Protein AF-A0AAN9SD14-F1 (afdb_monomer)

Sequence (78 aa):
MASRRLEADRFFTSNYNEETYTKTGLAWVNSTETLKDVLDRHYSGLTAKWMNYESAFSVWDSAPQPHNPMPLYLRIPN

Secondary structure (DSSP, 8-state):
-HHHHHHT-GGGTTT-SHHHH-HHHHHHHTT--SHHHHHHHHSTTHHHHH--SS-TTS-TTSPPPPP--S-GGGPPP-

pLDDT: mean 95.59, std 3.38, range [83.75, 98.56]

Foldseek 3Di:
DVVCVQVVDCCNPVVLDCVNLPPVRSVVVVVDDAPVSVCCVVPPCPCVPQAQEDHPPDDRPDHYDDDDPDDPVRDDDD

Organism: Psophocarpus tetragonolobus (NCBI:txid3891)

Structure (mmCIF, N/CA/C/O backbone):
data_AF-A0AAN9SD14-F1
#
_entry.id   AF-A0AAN9SD14-F1
#
loop_
_atom_site.group_PDB
_atom_site.id
_atom_site.type_symbol
_atom_site.label_atom_id
_atom_site.label_alt_id
_atom_site.label_comp_id
_atom_site.label_asym_id
_atom_site.label_entity_id
_atom_site.label_seq_id
_atom_site.pdbx_PDB_ins_code
_atom_site.Cartn_x
_atom_site.Cartn_y
_atom_site.Cartn_z
_atom_site.occupancy
_atom_site.B_iso_or_equiv
_atom_site.auth_seq_id
_atom_site.auth_comp_id
_atom_site.auth_asym_id
_atom_site.auth_atom_id
_atom_site.pdbx_PDB_model_num
AT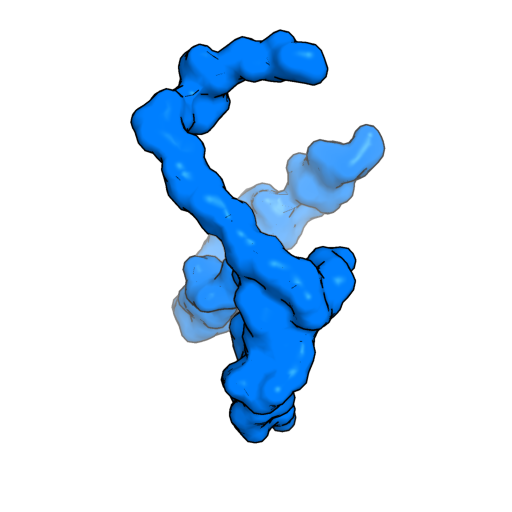OM 1 N N . MET A 1 1 ? 6.007 17.935 4.780 1.00 93.94 1 MET A N 1
ATOM 2 C CA . MET A 1 1 ? 4.646 17.855 4.191 1.00 93.94 1 MET A CA 1
ATOM 3 C C . MET A 1 1 ? 4.150 16.425 4.011 1.00 93.94 1 MET A C 1
ATOM 5 O O . MET A 1 1 ? 2.996 16.197 4.330 1.00 93.94 1 MET A O 1
ATOM 9 N N . ALA A 1 2 ? 4.971 15.469 3.547 1.00 96.94 2 ALA A N 1
ATOM 10 C CA . ALA A 1 2 ? 4.536 14.074 3.395 1.00 96.94 2 ALA A CA 1
ATOM 11 C C . ALA A 1 2 ? 4.080 13.425 4.712 1.00 96.94 2 ALA A C 1
ATOM 13 O O . ALA A 1 2 ? 2.942 12.973 4.769 1.00 96.94 2 ALA A O 1
ATOM 14 N N . SER A 1 3 ? 4.898 13.486 5.770 1.00 97.81 3 SER A N 1
ATOM 15 C CA . SER A 1 3 ? 4.548 12.932 7.090 1.00 97.81 3 SER A CA 1
ATOM 16 C C . SER A 1 3 ? 3.239 13.512 7.627 1.00 97.81 3 SER A C 1
ATOM 18 O O . SER A 1 3 ? 2.341 12.772 8.000 1.00 97.81 3 SER A O 1
ATOM 20 N N . ARG A 1 4 ? 3.058 14.837 7.509 1.00 97.69 4 ARG A N 1
ATOM 21 C CA . ARG A 1 4 ? 1.834 15.532 7.936 1.00 97.69 4 ARG A CA 1
ATOM 22 C C . ARG A 1 4 ? 0.561 15.012 7.256 1.00 97.69 4 ARG A C 1
ATOM 24 O O . ARG A 1 4 ? -0.487 15.059 7.882 1.00 97.69 4 ARG A O 1
ATOM 31 N N . ARG A 1 5 ? 0.617 14.534 6.005 1.00 98.12 5 ARG A N 1
ATOM 32 C CA . ARG A 1 5 ? -0.568 13.962 5.333 1.00 98.12 5 ARG A CA 1
ATOM 33 C C . ARG A 1 5 ? -1.052 12.677 6.005 1.00 98.12 5 ARG A C 1
ATOM 35 O O . ARG A 1 5 ? -2.244 12.421 5.981 1.00 98.12 5 ARG A O 1
ATOM 42 N N . LEU A 1 6 ? -0.133 11.897 6.574 1.00 98.12 6 LEU A N 1
ATOM 43 C CA . LEU A 1 6 ? -0.456 10.665 7.289 1.00 98.12 6 LEU A CA 1
ATOM 44 C C . LEU A 1 6 ? -0.789 10.972 8.751 1.00 98.12 6 LEU A C 1
ATOM 46 O O . LEU A 1 6 ? -1.853 10.623 9.235 1.00 98.12 6 LEU A O 1
ATOM 50 N N . GLU A 1 7 ? 0.090 11.700 9.436 1.00 97.62 7 GLU A N 1
ATOM 51 C CA . GLU A 1 7 ? -0.018 11.950 10.878 1.00 97.62 7 GLU A CA 1
ATOM 52 C C . GLU A 1 7 ? -1.204 12.844 11.265 1.00 97.62 7 GLU A C 1
ATOM 54 O O . GLU A 1 7 ? -1.722 12.722 12.371 1.00 97.62 7 GLU A O 1
ATOM 59 N N . ALA A 1 8 ? -1.628 13.767 10.394 1.00 98.12 8 ALA A N 1
ATOM 60 C CA . ALA A 1 8 ? -2.726 14.686 10.703 1.00 98.12 8 ALA A CA 1
ATOM 61 C C . ALA A 1 8 ? -4.113 14.141 10.322 1.00 98.12 8 ALA A C 1
ATOM 63 O O . ALA A 1 8 ? -5.115 14.771 10.661 1.00 98.12 8 ALA A O 1
ATOM 64 N N . ASP A 1 9 ? -4.188 13.015 9.607 1.00 98.38 9 ASP A N 1
ATOM 65 C CA . ASP A 1 9 ? -5.454 12.411 9.198 1.00 98.38 9 ASP A CA 1
ATOM 66 C C . ASP A 1 9 ? -5.850 11.295 10.172 1.00 98.38 9 ASP A C 1
ATOM 68 O O . ASP A 1 9 ? -5.107 10.337 10.408 1.00 98.38 9 ASP A O 1
ATOM 72 N N . ARG A 1 10 ? -7.064 11.398 10.719 1.00 98.38 10 ARG A N 1
ATOM 73 C CA . ARG A 1 10 ? -7.644 10.388 11.611 1.00 98.38 10 ARG A CA 1
ATOM 74 C C . ARG A 1 10 ? -7.673 8.997 10.980 1.00 98.38 10 ARG A C 1
ATOM 76 O O . ARG A 1 10 ? -7.459 8.024 11.693 1.00 98.38 10 ARG A O 1
ATOM 83 N N . PHE A 1 11 ? -7.908 8.875 9.674 1.00 98.50 11 PHE A N 1
ATOM 84 C CA . PHE A 1 11 ? -8.043 7.575 9.006 1.00 98.50 11 PHE A CA 1
ATOM 85 C C . PHE A 1 11 ? -6.713 6.830 8.855 1.00 98.50 11 PHE A C 1
ATOM 87 O O . PHE A 1 11 ? -6.723 5.610 8.747 1.00 98.50 11 PHE A O 1
ATOM 94 N N . PHE A 1 12 ? -5.578 7.531 8.940 1.00 98.19 12 PHE A N 1
ATOM 95 C CA . PHE A 1 12 ? -4.239 6.931 9.001 1.00 98.19 12 PHE A CA 1
ATOM 96 C C . PHE A 1 12 ? -3.674 6.853 10.429 1.00 98.19 12 PHE A C 1
ATOM 98 O O . PHE A 1 12 ? -2.566 6.360 10.625 1.00 98.19 12 PHE A O 1
ATOM 105 N N . THR A 1 13 ? -4.419 7.333 11.432 1.00 98.00 13 THR A N 1
ATOM 106 C CA . THR A 1 13 ? -3.997 7.363 12.838 1.00 98.00 13 THR A CA 1
ATOM 107 C C . THR A 1 13 ? -5.054 6.734 13.747 1.00 98.00 13 THR A C 1
ATOM 109 O O . THR A 1 13 ? -5.165 5.512 13.807 1.00 98.00 13 THR A O 1
ATOM 112 N N . SER A 1 14 ? -5.863 7.534 14.448 1.00 98.25 14 SER A N 1
ATOM 113 C CA . SER A 1 14 ? -6.811 7.066 15.470 1.00 98.25 14 SER A CA 1
ATOM 114 C C . SER A 1 14 ? -7.869 6.092 14.945 1.00 98.25 14 SER A C 1
ATOM 116 O O . SER A 1 14 ? -8.375 5.263 15.697 1.00 98.25 14 SER A O 1
ATOM 118 N N . ASN A 1 15 ? -8.214 6.195 13.663 1.00 98.50 15 ASN A N 1
ATOM 119 C CA . ASN A 1 15 ? -9.219 5.381 12.983 1.00 98.50 15 ASN A CA 1
ATOM 120 C C . ASN A 1 15 ? -8.619 4.368 11.997 1.00 98.50 15 ASN A C 1
ATOM 122 O O . ASN A 1 15 ? -9.366 3.766 11.229 1.00 98.50 15 ASN A O 1
ATOM 126 N N . TYR A 1 16 ? -7.306 4.131 12.027 1.00 98.38 16 TYR A N 1
ATOM 127 C CA . TYR A 1 16 ? -6.695 3.034 11.275 1.00 98.38 16 TYR A CA 1
ATOM 128 C C . TYR A 1 16 ? -6.875 1.704 12.032 1.00 98.38 16 TYR A C 1
ATOM 130 O O . TYR A 1 16 ? -5.954 1.185 12.661 1.00 98.38 16 TYR A O 1
ATOM 138 N N . ASN A 1 17 ? -8.110 1.194 12.062 1.00 98.31 17 ASN A N 1
ATOM 139 C CA . ASN A 1 17 ? -8.503 0.005 12.827 1.00 98.31 17 ASN A CA 1
ATOM 140 C C . ASN A 1 17 ? -9.628 -0.797 12.142 1.00 98.31 17 ASN A C 1
ATOM 142 O O . ASN A 1 17 ? -10.278 -0.317 11.211 1.00 98.31 17 ASN A O 1
ATOM 146 N N . GLU A 1 18 ? -9.865 -2.031 12.607 1.00 98.50 18 GLU A N 1
ATOM 147 C CA . GLU A 1 18 ? -10.868 -2.938 12.020 1.00 98.50 18 GLU A CA 1
ATOM 148 C C . GLU A 1 18 ? -12.313 -2.453 12.205 1.00 98.50 18 GLU A C 1
ATOM 150 O O . GLU A 1 18 ? -13.171 -2.819 11.410 1.00 98.50 18 GLU A O 1
ATOM 155 N N . GLU A 1 19 ? -12.603 -1.626 13.212 1.00 98.38 19 GLU A N 1
ATOM 156 C CA . GLU A 1 19 ? -13.941 -1.048 13.401 1.00 98.38 19 GLU A CA 1
ATOM 157 C C . GLU A 1 19 ? -14.282 -0.080 12.262 1.00 98.38 19 GLU A C 1
ATOM 159 O O . GLU A 1 19 ? -15.380 -0.116 11.712 1.00 98.38 19 GLU A O 1
ATOM 164 N N . THR A 1 20 ? -13.313 0.746 11.857 1.00 98.56 20 THR A N 1
ATOM 165 C CA . THR A 1 20 ? -13.500 1.727 10.781 1.00 98.56 20 THR A CA 1
ATOM 166 C C . THR A 1 20 ? -13.389 1.080 9.398 1.00 98.56 20 THR A C 1
ATOM 168 O O . THR A 1 20 ? -14.177 1.388 8.506 1.00 98.56 20 THR A O 1
ATOM 171 N N . TYR A 1 21 ? -12.421 0.181 9.201 1.00 98.44 21 TYR A N 1
ATOM 172 C CA . TYR A 1 21 ? -12.111 -0.401 7.888 1.00 98.44 21 TYR A CA 1
ATOM 173 C C . TYR A 1 21 ? -12.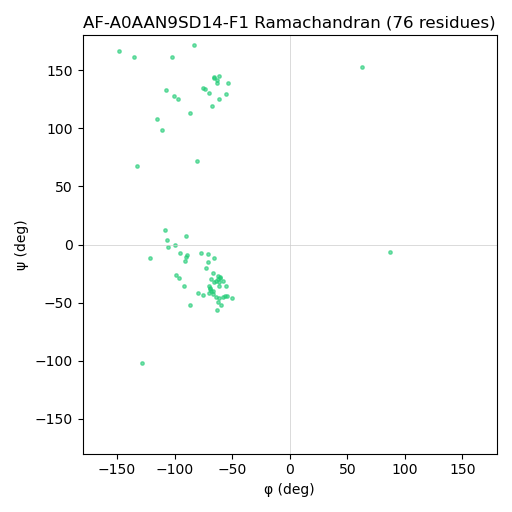793 -1.744 7.615 1.00 98.44 21 TYR A C 1
ATOM 175 O O . TYR A 1 21 ? -12.709 -2.240 6.493 1.00 98.44 21 TYR A O 1
ATOM 183 N N . THR A 1 22 ? -13.469 -2.341 8.601 1.00 98.56 22 THR A N 1
ATOM 184 C CA . THR A 1 22 ? -13.789 -3.780 8.676 1.00 98.56 22 THR A CA 1
ATOM 185 C C . THR A 1 22 ? -12.533 -4.652 8.745 1.00 98.56 22 THR A C 1
ATOM 187 O O . THR A 1 22 ? -11.478 -4.309 8.209 1.00 98.56 22 THR A O 1
ATOM 190 N N . LYS A 1 23 ? -12.646 -5.838 9.350 1.00 98.56 23 LYS A N 1
ATOM 191 C CA . LYS A 1 23 ? -11.545 -6.813 9.390 1.00 98.56 23 LYS A CA 1
ATOM 192 C C . LYS A 1 23 ? -11.015 -7.154 7.994 1.00 98.56 23 LYS A C 1
ATOM 194 O O . LYS A 1 23 ? -9.809 -7.186 7.771 1.00 98.56 23 LYS A O 1
ATOM 199 N N . THR A 1 24 ? -11.917 -7.375 7.038 1.00 98.56 24 THR A N 1
ATOM 200 C CA . THR A 1 24 ? -11.556 -7.693 5.649 1.00 98.56 24 THR A CA 1
ATOM 201 C C . THR A 1 24 ? -10.915 -6.513 4.930 1.00 98.56 24 THR A C 1
ATOM 203 O O . THR A 1 24 ? -9.956 -6.708 4.189 1.00 98.56 24 THR A O 1
ATOM 206 N N . GLY A 1 25 ? -11.410 -5.293 5.153 1.00 98.56 25 GLY A N 1
ATOM 207 C CA . GLY A 1 25 ? -10.855 -4.100 4.517 1.00 98.56 25 GLY A CA 1
ATOM 208 C C . GLY A 1 25 ? -9.475 -3.743 5.059 1.00 98.56 25 GLY A C 1
ATOM 209 O O . GLY A 1 25 ? -8.570 -3.472 4.275 1.00 98.56 25 GLY A O 1
ATOM 210 N N . LEU A 1 26 ? -9.260 -3.827 6.375 1.00 98.50 26 LEU A N 1
ATOM 211 C CA . LEU A 1 26 ? -7.938 -3.564 6.946 1.00 98.50 26 LEU A CA 1
ATOM 212 C C . LEU A 1 26 ? -6.916 -4.631 6.526 1.00 98.50 26 LEU A C 1
ATOM 214 O O . LEU A 1 26 ? -5.790 -4.294 6.170 1.00 98.50 26 LEU A O 1
ATOM 218 N N . ALA A 1 27 ? -7.317 -5.907 6.491 1.00 98.38 27 ALA A N 1
ATOM 219 C CA . ALA A 1 27 ? -6.471 -6.984 5.976 1.00 98.38 27 ALA A CA 1
ATOM 220 C C . ALA A 1 27 ? -6.103 -6.783 4.495 1.00 98.38 27 ALA A C 1
ATOM 222 O O . ALA A 1 27 ? -4.982 -7.086 4.091 1.00 98.38 27 ALA A O 1
ATOM 223 N N . TRP A 1 28 ? -7.016 -6.242 3.684 1.00 98.56 28 TRP A N 1
ATOM 224 C CA . TRP A 1 28 ? -6.737 -5.892 2.290 1.00 98.56 28 TRP A CA 1
ATOM 225 C C . TRP A 1 28 ? -5.684 -4.787 2.172 1.00 98.56 28 TRP A C 1
ATOM 227 O O . TRP A 1 28 ? -4.767 -4.912 1.361 1.00 98.56 28 TRP A O 1
ATOM 237 N N . VAL A 1 29 ? -5.790 -3.725 2.980 1.00 98.12 29 VAL A N 1
ATOM 238 C CA . VAL A 1 29 ? -4.786 -2.647 3.004 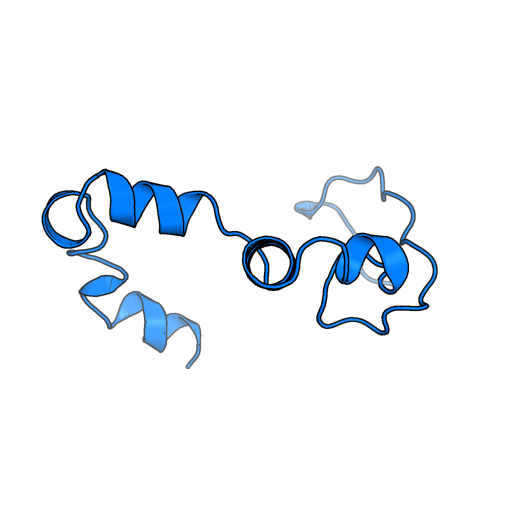1.00 98.12 29 VAL A CA 1
ATOM 239 C C . VAL A 1 29 ? -3.427 -3.201 3.440 1.00 98.12 29 VAL A C 1
ATOM 241 O O . VAL A 1 29 ? -2.453 -3.021 2.723 1.00 98.12 29 VAL A O 1
ATOM 244 N N . ASN A 1 30 ? -3.382 -3.962 4.536 1.00 97.75 30 ASN A N 1
ATOM 245 C CA . ASN A 1 30 ? -2.146 -4.528 5.099 1.00 97.75 30 ASN A CA 1
ATOM 246 C C . ASN A 1 30 ? -1.507 -5.659 4.269 1.00 97.75 30 ASN A C 1
ATOM 248 O O . ASN A 1 30 ? -0.446 -6.147 4.635 1.00 97.75 30 ASN A O 1
ATOM 252 N N . SER A 1 31 ? -2.174 -6.151 3.224 1.00 97.69 31 SER A N 1
ATOM 253 C CA . SER A 1 31 ? -1.615 -7.159 2.307 1.00 97.69 31 SER A CA 1
ATOM 254 C C . SER A 1 31 ? -1.217 -6.577 0.952 1.00 97.69 31 SER A C 1
ATOM 256 O O . SER A 1 31 ? -0.721 -7.309 0.099 1.00 97.69 31 SER A O 1
ATOM 258 N N . THR A 1 32 ? -1.457 -5.283 0.731 1.00 98.19 32 THR A N 1
ATOM 259 C CA . THR A 1 32 ? -1.165 -4.604 -0.533 1.00 98.19 3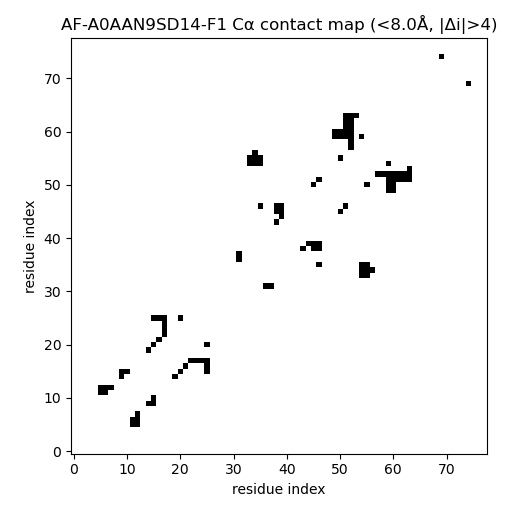2 THR A CA 1
ATOM 260 C C . THR A 1 32 ? -0.011 -3.631 -0.315 1.00 98.19 32 THR A C 1
ATOM 262 O O . THR A 1 32 ? -0.223 -2.510 0.139 1.00 98.19 32 THR A O 1
ATOM 265 N N . GLU A 1 33 ? 1.204 -4.041 -0.675 1.00 97.31 33 GLU A N 1
ATOM 266 C CA . GLU A 1 33 ? 2.427 -3.276 -0.394 1.00 97.31 33 GLU A CA 1
ATOM 267 C C . GLU A 1 33 ? 2.857 -2.399 -1.576 1.00 97.31 33 GLU A C 1
ATOM 269 O O . GLU A 1 33 ? 3.497 -1.359 -1.408 1.00 97.31 33 GLU A O 1
ATOM 274 N N . THR A 1 34 ? 2.525 -2.810 -2.802 1.00 96.75 34 THR A N 1
ATOM 275 C CA . THR A 1 34 ? 3.071 -2.207 -4.020 1.00 96.75 34 THR A CA 1
ATOM 276 C C . THR A 1 34 ? 2.010 -1.946 -5.088 1.00 96.75 34 THR A C 1
ATOM 278 O O . THR A 1 34 ? 0.940 -2.553 -5.122 1.00 96.75 34 THR A O 1
ATOM 281 N N . LEU A 1 35 ? 2.332 -1.063 -6.043 1.00 97.31 35 LEU A N 1
ATOM 282 C CA . LEU A 1 35 ? 1.497 -0.870 -7.235 1.00 97.31 35 LEU A CA 1
ATOM 283 C C . LEU A 1 35 ? 1.403 -2.154 -8.081 1.00 97.31 35 LEU A C 1
ATOM 285 O O . LEU A 1 35 ? 0.378 -2.392 -8.719 1.00 97.31 35 LEU A O 1
ATOM 289 N N . LYS A 1 36 ? 2.442 -3.000 -8.053 1.00 95.56 36 LYS A N 1
ATOM 290 C CA . LYS A 1 36 ? 2.443 -4.305 -8.720 1.00 95.56 36 LYS A CA 1
ATOM 291 C C . LYS A 1 36 ? 1.290 -5.182 -8.219 1.00 95.56 36 LYS A C 1
ATOM 293 O O . LYS A 1 36 ? 0.561 -5.719 -9.045 1.00 95.56 36 LYS A O 1
ATOM 298 N N . ASP A 1 37 ? 1.063 -5.244 -6.907 1.00 96.88 37 ASP A N 1
ATOM 299 C CA . ASP A 1 37 ? -0.001 -6.069 -6.305 1.00 96.88 37 ASP A CA 1
ATOM 300 C C . ASP A 1 37 ? -1.403 -5.658 -6.783 1.00 96.88 37 ASP A C 1
ATOM 302 O O . ASP A 1 37 ? -2.313 -6.479 -6.913 1.00 96.88 37 ASP A O 1
ATOM 306 N N . VAL A 1 38 ? -1.600 -4.366 -7.056 1.00 97.50 38 VAL A N 1
ATOM 307 C CA . VAL A 1 38 ? -2.858 -3.846 -7.609 1.00 97.50 38 VAL A CA 1
ATOM 308 C C . VAL A 1 38 ? -2.981 -4.189 -9.094 1.00 97.50 38 VAL A C 1
ATOM 310 O O . VAL A 1 38 ? -4.047 -4.625 -9.532 1.00 97.50 38 VAL A O 1
ATOM 313 N N . LEU A 1 39 ? -1.901 -4.040 -9.868 1.00 96.94 39 LEU A N 1
ATOM 314 C CA . LEU A 1 39 ? -1.880 -4.409 -11.286 1.00 96.94 39 LEU A CA 1
ATOM 315 C C . LEU A 1 39 ? -2.144 -5.903 -11.481 1.00 96.94 39 LEU A C 1
ATOM 317 O O . LEU A 1 39 ? -2.989 -6.255 -12.296 1.00 96.94 39 LEU A O 1
ATOM 321 N N . ASP A 1 40 ? -1.500 -6.766 -10.700 1.00 96.00 40 ASP A N 1
ATOM 322 C CA . ASP A 1 40 ? -1.661 -8.220 -10.798 1.00 96.00 40 ASP A CA 1
ATOM 323 C C . ASP A 1 40 ? -3.079 -8.682 -10.451 1.00 96.00 40 ASP A C 1
ATOM 325 O O . ASP A 1 40 ? -3.583 -9.644 -11.033 1.00 96.00 40 ASP A O 1
ATOM 329 N N . ARG A 1 41 ? -3.757 -7.960 -9.556 1.00 96.94 41 ARG A N 1
ATOM 330 C CA . ARG A 1 41 ? -5.147 -8.231 -9.173 1.00 96.94 41 ARG A CA 1
ATOM 331 C C . ARG A 1 41 ? -6.144 -7.940 -10.292 1.00 96.94 41 ARG A C 1
ATOM 333 O O . ARG A 1 41 ? -7.122 -8.668 -10.434 1.00 96.94 41 ARG A O 1
ATOM 340 N N . HIS A 1 42 ? -5.925 -6.869 -11.055 1.00 97.94 42 HIS A N 1
ATOM 341 C CA . HIS A 1 42 ? -6.863 -6.415 -12.090 1.00 97.94 42 HIS A CA 1
ATOM 342 C C . HIS A 1 42 ? -6.474 -6.853 -13.509 1.00 97.94 42 HIS A C 1
ATOM 344 O O . HIS A 1 42 ? -7.348 -7.011 -14.357 1.00 97.94 42 HIS A O 1
ATOM 350 N N . TYR A 1 43 ? -5.185 -7.074 -13.760 1.00 96.69 43 TYR A N 1
ATOM 351 C CA . TYR A 1 43 ? -4.608 -7.429 -15.056 1.00 96.69 43 TYR A CA 1
ATOM 352 C C . TYR A 1 43 ? -3.641 -8.601 -14.890 1.00 96.69 43 TYR A C 1
ATOM 354 O O . TYR A 1 43 ? -2.422 -8.472 -15.047 1.00 96.69 43 TYR A O 1
ATOM 362 N N . SER A 1 44 ? -4.200 -9.763 -14.559 1.00 93.06 44 SER A N 1
ATOM 363 C CA . SER A 1 44 ? -3.419 -10.975 -14.337 1.00 93.06 44 SER A CA 1
ATOM 364 C C . SER A 1 44 ? -2.536 -11.302 -15.551 1.00 93.06 44 SER A C 1
ATOM 366 O O . SER A 1 44 ? -2.972 -11.306 -16.702 1.00 93.06 44 SER A O 1
ATOM 368 N N . GLY A 1 45 ? -1.248 -11.540 -15.292 1.00 90.94 45 GLY A N 1
ATOM 369 C CA . GLY A 1 45 ? -0.252 -11.864 -16.318 1.00 90.94 45 GLY A CA 1
ATOM 370 C C . GLY A 1 45 ? 0.430 -10.665 -16.988 1.00 90.94 45 GLY A C 1
ATOM 371 O O . GLY A 1 45 ? 1.383 -10.877 -17.737 1.00 90.94 45 GLY A O 1
ATOM 372 N N . LEU A 1 46 ? 0.016 -9.420 -16.710 1.00 94.94 46 LEU A N 1
ATOM 373 C CA . LEU A 1 46 ? 0.682 -8.226 -17.247 1.00 94.94 46 LEU A CA 1
ATOM 374 C C . LEU A 1 46 ? 2.125 -8.124 -16.744 1.00 94.94 46 LEU A C 1
ATOM 376 O O . LEU A 1 46 ? 3.059 -8.068 -17.544 1.00 94.94 46 LEU A O 1
ATOM 380 N N . THR A 1 47 ? 2.310 -8.116 -15.423 1.00 93.69 47 THR A N 1
ATOM 381 C CA . THR A 1 47 ? 3.635 -7.916 -14.825 1.00 93.69 47 THR A CA 1
ATOM 382 C C . THR A 1 47 ? 4.536 -9.118 -15.092 1.00 93.69 47 THR A C 1
ATOM 384 O O . THR A 1 47 ? 5.692 -8.939 -15.450 1.00 93.69 47 THR A O 1
ATOM 387 N N . ALA A 1 48 ? 3.981 -10.334 -15.061 1.00 91.94 48 ALA A N 1
ATOM 388 C CA . ALA A 1 48 ? 4.703 -11.563 -15.384 1.00 91.94 48 ALA A CA 1
ATOM 389 C C . ALA A 1 48 ? 5.260 -11.586 -16.819 1.00 91.94 48 ALA A C 1
ATOM 391 O O . ALA A 1 48 ? 6.262 -12.248 -17.074 1.00 91.94 48 ALA A O 1
ATOM 392 N N . LYS A 1 49 ? 4.611 -10.889 -17.762 1.00 94.31 49 LYS A N 1
ATOM 393 C CA . LYS A 1 49 ? 5.032 -10.853 -19.167 1.00 94.31 49 LYS A CA 1
ATOM 394 C C . LYS A 1 49 ? 5.970 -9.693 -19.490 1.00 94.31 49 LYS A C 1
ATOM 396 O O . LYS A 1 49 ? 6.835 -9.848 -20.344 1.00 94.31 49 LYS A O 1
ATOM 401 N N . TRP A 1 50 ? 5.762 -8.535 -18.868 1.00 93.75 50 TRP A N 1
ATOM 402 C CA . TRP A 1 50 ? 6.378 -7.281 -19.316 1.00 93.75 50 TRP A CA 1
ATOM 403 C C . TRP A 1 50 ? 7.257 -6.595 -18.278 1.00 93.75 50 TRP A C 1
ATOM 405 O O . TRP A 1 50 ? 7.951 -5.646 -18.629 1.00 93.75 50 TRP A O 1
ATOM 415 N N . MET A 1 51 ? 7.221 -7.026 -17.018 1.00 94.25 51 MET A N 1
ATOM 416 C CA . MET A 1 51 ? 7.940 -6.370 -15.934 1.00 94.25 51 MET A CA 1
ATOM 417 C C . MET A 1 51 ? 9.014 -7.298 -15.371 1.00 94.25 51 MET A C 1
ATOM 419 O O . MET A 1 51 ? 8.720 -8.273 -14.687 1.00 94.25 51 MET A O 1
ATOM 423 N N . ASN A 1 52 ? 10.269 -6.966 -15.658 1.00 90.31 52 ASN A N 1
ATOM 424 C CA . ASN A 1 52 ? 11.451 -7.696 -15.203 1.00 90.31 52 ASN A CA 1
ATOM 425 C C . ASN A 1 52 ? 12.000 -7.172 -13.862 1.00 90.31 52 ASN A C 1
ATOM 427 O O . ASN A 1 52 ? 12.819 -7.818 -13.214 1.00 90.31 52 ASN A O 1
ATOM 431 N N . TYR A 1 53 ? 11.558 -5.986 -13.442 1.00 89.25 53 TYR A N 1
ATOM 432 C CA . TYR A 1 53 ? 12.035 -5.324 -12.232 1.00 89.25 53 TYR A CA 1
ATOM 433 C C . TYR A 1 53 ? 11.050 -5.453 -11.060 1.00 89.25 53 TYR A C 1
ATOM 435 O O . TYR A 1 53 ? 9.867 -5.721 -11.251 1.00 89.25 53 TYR A O 1
ATOM 443 N N . GLU A 1 54 ? 11.524 -5.235 -9.830 1.00 87.00 54 GLU A N 1
ATOM 444 C CA . GLU A 1 54 ? 10.727 -5.450 -8.610 1.00 87.00 54 GLU A CA 1
ATOM 445 C C . GLU A 1 54 ? 9.598 -4.420 -8.418 1.00 87.00 54 GLU A C 1
ATOM 447 O O . GLU A 1 54 ? 8.518 -4.761 -7.939 1.00 87.00 54 GLU A O 1
ATOM 452 N N . SER A 1 55 ? 9.826 -3.163 -8.810 1.00 93.44 55 SER A N 1
ATOM 453 C CA . SER A 1 55 ? 8.874 -2.058 -8.650 1.00 93.44 55 SER A CA 1
ATOM 454 C C . SER A 1 55 ? 8.246 -1.643 -9.977 1.00 93.44 55 SER A C 1
ATOM 456 O O . SER A 1 55 ? 8.951 -1.350 -10.942 1.00 93.44 55 SER A O 1
ATOM 458 N N . ALA A 1 56 ? 6.918 -1.488 -9.984 1.00 95.31 56 ALA A N 1
ATOM 459 C CA . ALA A 1 56 ? 6.168 -0.985 -11.138 1.00 95.31 56 ALA A CA 1
ATOM 460 C C . ALA A 1 56 ? 6.475 0.484 -11.494 1.00 95.31 56 ALA A C 1
ATOM 462 O O . ALA A 1 56 ? 6.083 0.938 -12.567 1.00 95.31 56 ALA A O 1
ATOM 463 N N . PHE A 1 57 ? 7.172 1.220 -10.619 1.00 95.94 57 PHE A N 1
ATOM 464 C CA . PHE A 1 57 ? 7.610 2.600 -10.864 1.00 95.94 57 PHE A CA 1
ATOM 465 C C . PHE A 1 57 ? 8.997 2.704 -11.513 1.00 95.94 57 PHE A C 1
ATOM 467 O O . PHE A 1 57 ? 9.403 3.793 -11.916 1.00 95.94 57 PHE A O 1
ATOM 474 N N . SER A 1 58 ? 9.747 1.606 -11.587 1.00 94.69 58 SER A N 1
ATOM 475 C CA . SER A 1 58 ? 11.040 1.562 -12.274 1.00 94.69 58 SER A CA 1
ATOM 476 C C . SER A 1 58 ? 10.851 1.348 -13.777 1.00 94.69 58 SER A C 1
ATOM 478 O O . SER A 1 58 ? 9.751 1.069 -14.243 1.00 94.69 58 SER A O 1
ATOM 480 N N . VAL A 1 59 ? 11.924 1.451 -14.564 1.00 95.88 59 VAL A N 1
ATOM 481 C CA . VAL A 1 59 ? 11.877 1.036 -15.974 1.00 95.88 59 VAL A CA 1
ATOM 482 C C . VAL A 1 59 ? 11.706 -0.484 -16.015 1.00 95.88 59 VAL A C 1
ATOM 484 O O . VAL A 1 59 ? 12.553 -1.206 -15.493 1.00 95.88 59 VAL A O 1
ATOM 487 N N . TRP A 1 60 ? 10.614 -0.967 -16.613 1.00 95.19 60 TRP A N 1
ATOM 488 C CA . TRP A 1 60 ? 10.189 -2.372 -16.521 1.00 95.19 60 TRP A CA 1
ATOM 489 C C . TRP A 1 60 ? 11.183 -3.374 -17.114 1.00 95.19 60 TRP A C 1
ATOM 491 O O . TRP A 1 60 ? 11.239 -4.502 -16.638 1.00 95.19 60 TRP A O 1
ATOM 501 N N . ASP A 1 61 ? 11.988 -2.954 -18.088 1.00 94.56 61 ASP A N 1
ATOM 502 C CA . ASP A 1 61 ? 13.024 -3.778 -18.727 1.00 94.56 61 ASP A CA 1
ATOM 503 C C . ASP A 1 61 ? 14.399 -3.688 -18.027 1.00 94.56 61 ASP A C 1
ATOM 505 O O . ASP A 1 61 ? 15.410 -4.186 -18.513 1.00 94.56 61 ASP A O 1
ATOM 509 N N . SER A 1 62 ? 14.475 -3.027 -16.867 1.00 93.50 62 SER A N 1
ATOM 510 C CA . SER A 1 62 ? 15.723 -2.962 -16.098 1.00 93.50 62 SER A CA 1
ATOM 511 C C . SER A 1 62 ? 16.119 -4.341 -15.579 1.00 93.50 62 SER A C 1
ATOM 513 O O . SER A 1 62 ? 15.269 -5.123 -15.151 1.00 93.50 62 SER A O 1
ATOM 515 N N . ALA A 1 63 ? 17.424 -4.611 -15.538 1.00 90.06 63 ALA A N 1
ATOM 516 C CA . ALA A 1 63 ? 17.947 -5.789 -14.859 1.00 90.06 63 ALA A CA 1
ATOM 517 C C . ALA A 1 63 ? 17.633 -5.723 -13.350 1.00 90.06 63 ALA A C 1
ATOM 519 O O . ALA A 1 63 ? 17.715 -4.637 -12.767 1.00 90.06 63 ALA A O 1
ATOM 520 N N . PRO A 1 64 ? 17.292 -6.851 -12.703 1.00 87.12 64 PRO A N 1
ATOM 521 C CA . PRO 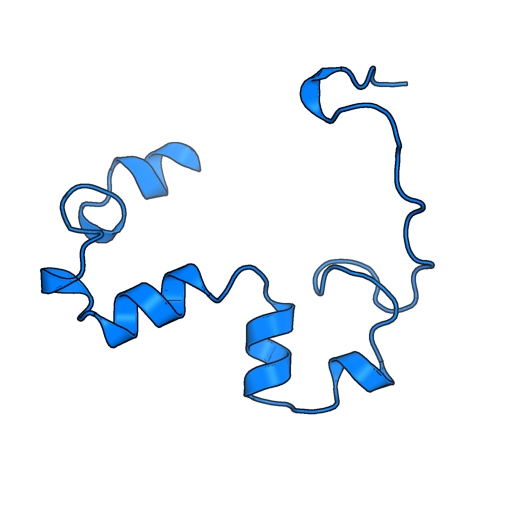A 1 64 ? 17.022 -6.885 -11.270 1.00 87.12 64 PRO A CA 1
ATOM 522 C C . PRO A 1 64 ? 18.261 -6.468 -10.471 1.00 87.12 64 PRO A C 1
ATOM 524 O O . PRO A 1 64 ? 19.396 -6.763 -10.852 1.00 87.12 64 PRO A O 1
ATOM 527 N N . GLN A 1 65 ? 18.046 -5.785 -9.347 1.00 85.62 65 GLN A N 1
ATOM 528 C CA . GLN A 1 65 ? 19.151 -5.394 -8.475 1.00 85.62 65 GLN A CA 1
ATOM 529 C C . GLN A 1 65 ? 19.659 -6.606 -7.693 1.00 85.62 65 GLN A C 1
ATOM 531 O O . GLN A 1 65 ? 18.854 -7.346 -7.123 1.00 85.62 65 GLN A O 1
ATOM 536 N N . PRO A 1 66 ? 20.983 -6.812 -7.608 1.00 87.75 66 PRO A N 1
ATOM 537 C CA . PRO A 1 66 ? 21.526 -7.847 -6.749 1.00 87.75 66 PRO A CA 1
ATOM 538 C C . PRO A 1 66 ? 21.237 -7.516 -5.281 1.00 87.75 66 PRO A C 1
ATOM 540 O O . PRO A 1 66 ? 21.299 -6.362 -4.849 1.00 87.75 66 PRO A O 1
ATOM 543 N N . HIS A 1 67 ? 20.956 -8.549 -4.490 1.00 90.69 67 HIS A N 1
ATOM 544 C CA . HIS A 1 67 ? 20.764 -8.393 -3.056 1.00 90.69 67 HIS A CA 1
ATOM 545 C C . HIS A 1 67 ? 22.040 -7.849 -2.394 1.00 90.69 67 HIS A C 1
ATOM 547 O O . HIS A 1 67 ? 23.113 -8.439 -2.520 1.00 90.69 67 HIS A O 1
ATOM 55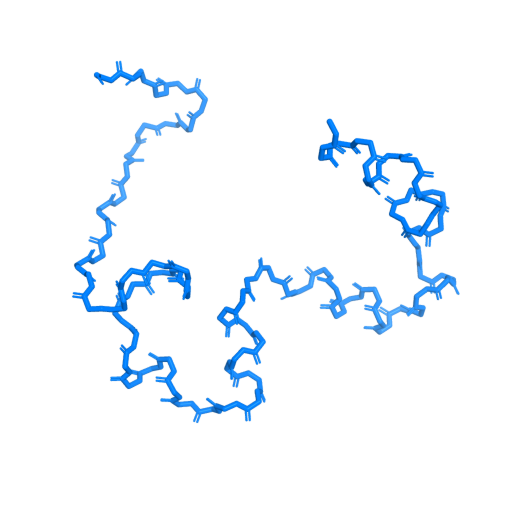3 N N . ASN A 1 68 ? 21.923 -6.741 -1.655 1.00 93.50 68 ASN A N 1
ATOM 554 C CA . ASN A 1 68 ? 23.025 -6.211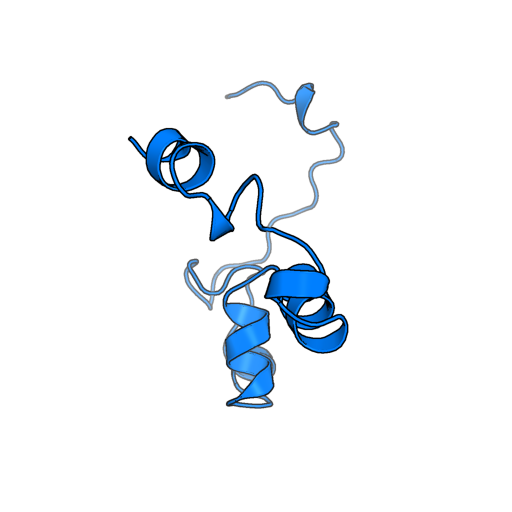 -0.856 1.00 93.50 68 ASN A CA 1
ATOM 555 C C . ASN A 1 68 ? 23.038 -6.889 0.530 1.00 93.50 68 ASN A C 1
ATOM 557 O O . ASN A 1 68 ? 22.121 -6.625 1.318 1.00 93.50 68 ASN A O 1
ATOM 561 N N . PRO A 1 69 ? 24.074 -7.694 0.850 1.00 95.44 69 PRO A N 1
ATOM 562 C CA . PRO A 1 69 ? 24.134 -8.469 2.089 1.00 95.44 69 PRO A CA 1
ATOM 563 C C . PRO A 1 69 ? 24.345 -7.604 3.340 1.00 95.44 69 PRO A C 1
ATOM 565 O O . PRO A 1 69 ? 24.132 -8.077 4.454 1.00 95.44 69 PRO A O 1
ATOM 568 N N . MET A 1 70 ? 24.757 -6.339 3.189 1.00 95.00 70 MET A N 1
ATOM 569 C CA . MET A 1 70 ? 24.897 -5.420 4.318 1.00 95.00 70 MET A CA 1
ATOM 570 C C . MET A 1 70 ? 23.514 -5.037 4.874 1.00 95.00 70 MET A C 1
ATOM 572 O O . MET A 1 70 ? 22.654 -4.586 4.098 1.00 95.00 70 MET A O 1
ATOM 576 N N . PRO A 1 71 ? 23.297 -5.133 6.203 1.00 96.56 71 PRO A N 1
ATOM 577 C CA . PRO A 1 71 ? 22.052 -4.706 6.839 1.00 96.56 71 PRO A CA 1
ATOM 578 C C . PRO A 1 71 ? 21.684 -3.260 6.488 1.00 96.56 71 PRO A C 1
ATOM 580 O O . PRO A 1 71 ? 22.554 -2.392 6.478 1.00 96.56 71 PRO A O 1
ATOM 583 N N . LEU A 1 72 ? 20.395 -2.995 6.228 1.00 95.38 72 LEU A N 1
ATOM 584 C CA . LEU A 1 72 ? 19.909 -1.730 5.652 1.00 95.38 72 LEU A CA 1
ATOM 585 C C . LEU A 1 72 ? 20.428 -0.478 6.381 1.00 95.38 72 LEU A C 1
ATOM 587 O O . LEU A 1 72 ? 20.913 0.439 5.727 1.00 95.38 72 LEU A O 1
ATOM 591 N N . TYR A 1 73 ? 20.382 -0.464 7.716 1.00 96.94 73 TYR A N 1
ATOM 592 C CA . TYR A 1 73 ? 20.812 0.679 8.535 1.00 96.94 73 TYR A CA 1
ATOM 593 C C . TYR A 1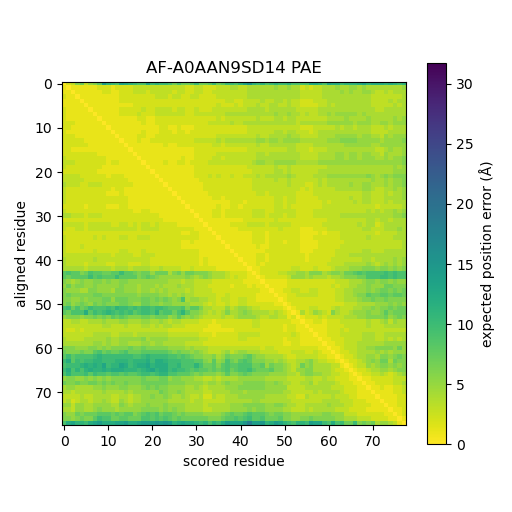 73 ? 22.337 0.832 8.679 1.00 96.94 73 TYR A C 1
ATOM 595 O O . TYR A 1 73 ? 22.791 1.827 9.231 1.00 96.94 73 TYR A O 1
ATOM 603 N N . LEU A 1 74 ? 23.128 -0.134 8.197 1.00 97.25 74 LEU A N 1
ATOM 604 C CA . LEU A 1 74 ? 24.597 -0.121 8.250 1.00 97.25 74 LEU A CA 1
ATOM 605 C C . LEU A 1 74 ? 25.239 0.148 6.878 1.00 97.25 74 LEU A C 1
ATOM 607 O O . LEU A 1 74 ? 26.459 0.073 6.739 1.00 97.25 74 LEU A O 1
ATOM 611 N N . ARG A 1 75 ? 24.435 0.418 5.844 1.00 95.81 75 ARG A N 1
ATOM 612 C CA . ARG A 1 75 ? 24.930 0.735 4.500 1.00 95.81 75 ARG A CA 1
ATOM 613 C C . ARG A 1 75 ? 25.507 2.150 4.481 1.00 95.81 75 ARG A C 1
ATOM 615 O O . ARG A 1 75 ? 24.877 3.081 4.974 1.00 95.81 75 ARG A O 1
ATOM 622 N N . ILE A 1 76 ? 26.683 2.306 3.880 1.00 95.06 76 ILE A N 1
ATOM 623 C CA . ILE A 1 76 ? 27.361 3.597 3.728 1.00 95.06 76 ILE A CA 1
ATOM 624 C C . ILE A 1 76 ? 27.121 4.097 2.294 1.00 95.06 76 ILE A C 1
ATOM 626 O O . ILE A 1 76 ? 27.334 3.320 1.360 1.00 95.06 76 ILE A O 1
ATOM 630 N N . PRO A 1 77 ? 26.644 5.341 2.097 1.00 93.81 77 PRO A N 1
ATOM 631 C CA . PRO A 1 77 ? 26.536 5.940 0.769 1.00 93.81 77 PRO A CA 1
ATOM 632 C C . PRO A 1 77 ? 27.918 6.096 0.126 1.00 93.81 77 PRO A C 1
ATOM 634 O O . PRO A 1 77 ? 28.859 6.505 0.806 1.00 93.81 77 PRO A O 1
ATOM 637 N N . ASN A 1 78 ? 28.012 5.802 -1.170 1.00 83.75 78 ASN A N 1
ATOM 638 C CA . ASN A 1 78 ? 29.196 6.064 -1.990 1.00 83.75 78 ASN A CA 1
ATOM 639 C C . ASN A 1 78 ? 29.003 7.334 -2.816 1.00 83.75 78 ASN A C 1
ATOM 641 O O . ASN A 1 78 ? 27.853 7.554 -3.265 1.00 83.75 78 ASN A O 1
#

Nearest PDB structures (foldseek):
  4hhr-assembly1_A  TM=1.002E+00  e=3.458E-06  Arabidopsis thaliana

Mean predicted aligned error: 3.63 Å

InterPro domains:
  IPR010255 Haem peroxidase superfamily [SSF48113] (1-75)
  IPR019791 Haem peroxidase, animal-type [PF03098] (2-47)
  IPR019791 Haem peroxidase, animal-type [PS50292] (1-78)
  IPR037120 Haem peroxidase domain superfamily, animal type [G3DSA:1.10.640.10] (1-78)
  IPR05078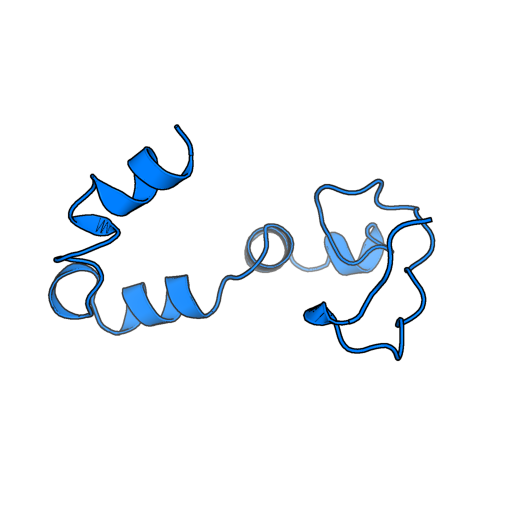3 Oxylipin biosynthesis and metabolism [PTHR11903] (1-75)

Solvent-accessible surface area (backbone atoms only — not comparable to full-atom values): 5013 Å² total; per-residue (Å²): 112,74,65,53,64,42,73,72,31,52,66,68,45,92,44,59,42,46,88,72,46,34,64,70,48,41,52,51,56,78,70,53,89,50,71,47,58,56,45,47,72,78,41,70,63,50,51,84,73,63,41,60,33,96,50,75,87,51,66,34,83,38,79,65,80,78,86,71,89,63,56,81,93,73,62,76,88,129

Radius of gyration: 17.24 Å; Cα contacts (8 Å, |Δi|>4): 56; chains: 1; bounding box: 43×30×35 Å